Protein 3B7X (pdb70)

Sequence (117 aa):
QSLYERLSQRMLDISGDRGVLKDVIREGAGDLVAPDASVLVKYSGYLEHMDRPFDSNLMKLEDITLWGMELGLLSMRRGELARFLFKPNYAYGTLGCPPLIPPNTTVLFEIELLDFL

InterPro domains:
  IPR001179 FKBP-type peptidyl-prolyl cis-trans isomerase domain [PF00254] (52-140)
  IPR001179 FKBP-type peptidyl-prolyl cis-trans isomerase domain [PS50059] (54-143)
  IPR011990 Tetratricopeptide-like helical domain superfamily [G3DSA:1.25.40.10] (170-316)
  IPR011990 Tetratricopeptide-like helical domain superfamily [SSF48452] (168-317)
  IPR019734 Tetratricopeptide repeat [SM00028] (171-204)
  IPR019734 Tetratricopeptide repeat [SM00028] (219-252)
  IPR019734 Tetratricopeptide repeat [SM00028] (253-286)
  IPR042282 Inactive peptidyl-prolyl cis-trans isomerase FKBP6/shutdown [PTHR46674] (15-318)
  IPR046357 Peptidyl-prolyl cis-trans isomerase domain superfamily [G3DSA:3.10.50.40] (12-144)

CATH classification: 3.10.50.40

Radius of gyration: 13.64 Å; Cα contacts (8 Å, |Δi|>4): 265; chains: 1; bounding box: 38×24×40 Å

Organism: Homo sapiens (NCBI:txid9606)

B-factor: mean 47.92, std 10.88, range [29.88, 88.19]

Secondary structure (DSSP, 8-state):
--HHHHHTTT-EESSSSSSEEEEEEE--EEEEPPTT-EEEEEEEEE-TT-SS-SEE--EE------HHHHHHHHT-EET-EEEEEE-GGGTTTTT-BTTTB-TT--EEEEEEEEEE-

Solvent-accessible surface area: 6765 Å² total; per-residue (Å²): 174,39,99,19,93,112,72,17,103,242,24,105,42,54,35,68,85,116,4,0,1,10,61,48,82,110,125,21,74,52,104,81,6,49,101,118,15,29,0,74,14,116,50,25,0,71,1,74,130,61,127,169,46,36,58,72,101,141,29,20,8,171,65,119,33,31,136,0,13,44,51,0,0,52,27,0,94,91,28,3,28,0,88,0,0,0,58,29,125,20,20,62,20,108,147,8,51,105,140,81,2,54,83,93,23,32,0,23,6,57,0,33,0,76,49,24,151

Nearest PDB structures (foldseek):
  3b7x-assembly1_A  TM=1.009E+00  e=9.808E-25  Homo sapiens
  8ba6-assembly1_A  TM=8.964E-01  e=9.212E-12  Homo sapiens
  8pja-assembly1_A  TM=8.874E-01  e=9.779E-12  Homo sapiens
  9euc-assembly2_B  TM=8.831E-01  e=2.866E-11  Homo sapiens
  4qt2-assembly1_A  TM=9.170E-01  e=2.946E-10  Plasmodium falciparum 3D7

Foldseek 3Di:
DQVLVVVLPPFCDLPVPSQKTKDWPDAADDDADDLFWFFDKWKFKDFRVDPGTPDTDRGTLVDPDQQSVSSVSRGGDAQIKMKMKGWQVRGVAQPADPPSGHGGTIMMMIMTTHDID

GO terms:
  GO:0005634 nucleus (C, EXP)
  GO:0005737 cytoplasm (C, EXP)
  GO:0005528 FK506 binding (F, TAS)
  GO:0006457 protein folding (P, TAS)
  GO:0045070 positive regulation of viral genome replication (P, IMP)
  GO:0005515 protein binding (F, IPI)
  GO:0042802 identical protein binding (F, IPI)
  GO:0001650 fibrillar center (C, IDA)
  GO:0005829 cytosol (C, IDA)

Structure (mmCIF, N/CA/C/O backbone):
data_3B7X
#
_entry.id   3B7X
#
_cell.length_a   55.059
_cell.length_b   55.059
_cell.length_c   229.965
_cell.angle_alpha   90.00
_cell.angle_beta   90.00
_cell.angle_gamma   90.00
#
_symmetry.space_group_name_H-M   'I 41 2 2'
#
loop_
_entity.id
_entity.type
_entity.pdbx_description
1 polymer 'FK506-binding protein 6'
2 water water
#
loop_
_atom_site.group_PDB
_atom_site.id
_atom_site.type_symbol
_atom_site.label_atom_id
_atom_site.label_alt_id
_atom_site.label_comp_id
_atom_site.label_asym_id
_atom_site.label_entity_id
_atom_site.label_seq_id
_atom_site.pdbx_PDB_ins_code
_atom_site.Cartn_x
_atom_site.Cartn_y
_atom_site.Cartn_z
_atom_site.occupancy
_atom_site.B_iso_or_equiv
_atom_site.auth_seq_id
_atom_site.auth_comp_id
_atom_site.auth_asym_id
_atom_site.auth_atom_id
_atom_site.pdbx_PDB_model_num
ATOM 1 N N . GLN A 1 9 ? -36.890 -18.984 -20.050 1.00 50.64 19 GLN A N 1
ATOM 2 C CA . GLN A 1 9 ? -37.008 -20.451 -19.817 1.00 49.96 19 GLN A CA 1
ATOM 3 C C . GLN A 1 9 ? -36.029 -21.325 -20.624 1.00 48.48 19 GLN A C 1
ATOM 4 O O . GLN A 1 9 ? -36.232 -22.534 -20.740 1.00 48.10 19 GLN A O 1
ATOM 10 N N . SER A 1 10 ? -34.937 -20.737 -21.126 1.00 46.52 20 SER A N 1
ATOM 11 C CA . SER A 1 10 ? -33.783 -21.548 -21.510 1.00 44.68 20 SER A CA 1
ATOM 12 C C . SER A 1 10 ? -33.326 -22.311 -20.260 1.00 43.76 20 SER A C 1
ATOM 13 O O . SER A 1 10 ? -33.696 -21.940 -19.141 1.00 43.41 20 SER A O 1
ATOM 16 N N . LEU A 1 11 ? -32.557 -23.384 -20.437 1.00 43.20 21 LEU A N 1
ATOM 17 C CA . LEU A 1 11 ? -32.048 -24.153 -19.290 1.00 42.05 21 LEU A CA 1
ATOM 18 C C . LEU A 1 11 ? -31.103 -23.300 -18.447 1.00 41.14 21 LEU A C 1
ATOM 19 O O . LEU A 1 11 ? -31.156 -23.332 -17.219 1.00 40.56 21 LEU A O 1
ATOM 24 N N . TYR A 1 12 ? -30.233 -22.543 -19.110 1.00 39.57 22 TYR A N 1
ATOM 25 C CA . TYR A 1 12 ? -29.334 -21.645 -18.389 1.00 39.21 22 TYR A CA 1
ATOM 26 C C . TYR A 1 12 ? -30.108 -20.661 -17.523 1.00 38.48 22 TYR A C 1
ATOM 27 O O . TYR A 1 12 ? -29.777 -20.473 -16.380 1.00 38.68 22 TYR A O 1
ATOM 36 N N . GLU A 1 13 ? -31.181 -20.086 -18.054 1.00 39.26 23 GLU A N 1
ATOM 37 C CA . GLU A 1 13 ? -32.099 -19.292 -17.227 1.00 39.53 23 GLU A CA 1
ATOM 38 C C . GLU A 1 13 ? -32.654 -20.059 -16.035 1.00 38.80 23 GLU A C 1
ATOM 39 O O . GLU A 1 13 ? -32.682 -19.527 -14.939 1.00 38.00 23 GLU A O 1
ATOM 45 N N . ARG A 1 14 ? -33.073 -21.313 -16.235 1.00 39.87 24 ARG A N 1
ATOM 46 C CA . ARG A 1 14 ? -33.525 -22.159 -15.106 1.00 40.57 24 ARG A CA 1
ATOM 47 C C . ARG A 1 14 ? -32.424 -22.417 -14.082 1.00 40.91 24 ARG A C 1
ATOM 48 O O . ARG A 1 14 ? -32.638 -22.282 -12.881 1.00 41.61 24 ARG A O 1
ATOM 56 N N . LEU A 1 15 ? -31.255 -22.821 -14.558 1.00 41.33 25 LEU A N 1
ATOM 57 C CA . LEU A 1 15 ? -30.125 -23.107 -13.677 1.00 42.18 25 LEU A CA 1
ATOM 58 C C . LEU A 1 15 ? -29.758 -21.915 -12.817 1.00 42.91 25 LEU A C 1
ATOM 59 O O . LEU A 1 15 ? -29.308 -22.082 -11.688 1.00 43.68 25 LEU A O 1
ATOM 64 N N . SER A 1 16 ? -29.945 -20.713 -13.357 1.00 44.31 26 SER A N 1
ATOM 65 C CA . SER A 1 16 ? -29.560 -19.476 -12.669 1.00 45.85 26 SER A CA 1
ATOM 66 C C . SER A 1 16 ? -30.400 -19.211 -11.406 1.00 47.19 26 SER A C 1
ATOM 67 O O . SER A 1 16 ? -30.034 -18.370 -10.575 1.00 47.04 26 SER A O 1
ATOM 70 N N . GLN A 1 17 ? -31.508 -19.954 -11.284 1.00 48.20 27 GLN A N 1
ATOM 71 C CA . GLN A 1 17 ? -32.377 -20.012 -10.104 1.00 49.23 27 GLN A CA 1
ATOM 72 C C . GLN A 1 17 ? -31.626 -20.371 -8.832 1.00 48.27 27 GLN A C 1
ATOM 73 O O . GLN A 1 17 ? -31.127 -21.502 -8.694 1.00 49.29 27 GLN A O 1
ATOM 79 N N . ARG A 1 18 ? -31.587 -19.445 -7.884 1.00 47.18 28 ARG A N 1
ATOM 80 C CA . ARG A 1 18 ? -31.046 -19.716 -6.547 1.00 46.28 28 ARG A CA 1
ATOM 81 C C . ARG A 1 18 ? -29.522 -19.829 -6.531 1.00 44.56 28 ARG A C 1
ATOM 82 O O . ARG A 1 18 ? -28.952 -20.198 -5.503 1.00 45.04 28 ARG A O 1
ATOM 90 N N . MET A 1 19 ? -28.863 -19.516 -7.650 1.00 42.27 29 MET A N 1
ATOM 91 C CA . MET A 1 19 ? -27.391 -19.431 -7.677 1.00 40.53 29 MET A CA 1
ATOM 92 C C . MET A 1 19 ? -26.923 -18.167 -6.945 1.00 40.46 29 MET A C 1
ATOM 93 O O . MET A 1 19 ? -27.659 -17.189 -6.856 1.00 39.52 29 MET A O 1
ATOM 98 N N . LEU A 1 20 ? -25.703 -18.204 -6.419 1.00 39.35 30 LEU A N 1
ATOM 99 C CA . LEU A 1 20 ? -25.160 -17.105 -5.658 1.00 39.00 30 LEU A CA 1
ATOM 100 C C . LEU A 1 20 ? -24.652 -16.032 -6.602 1.00 38.96 30 LEU A C 1
ATOM 101 O O . LEU A 1 20 ? -23.909 -16.317 -7.536 1.00 38.11 30 LEU A O 1
ATOM 106 N N . ASP A 1 21 ? -25.053 -14.793 -6.344 1.00 39.58 31 ASP A N 1
ATOM 107 C CA . ASP A 1 21 ? -24.635 -13.654 -7.155 1.00 39.96 31 ASP A CA 1
ATOM 108 C C . ASP A 1 21 ? -23.390 -13.025 -6.534 1.00 40.50 31 ASP A C 1
ATOM 109 O O . ASP A 1 21 ? -23.474 -12.291 -5.560 1.00 39.81 31 ASP A O 1
ATOM 114 N N . ILE A 1 22 ? -22.216 -13.328 -7.079 1.00 41.73 32 ILE A N 1
ATOM 115 C CA . ILE A 1 22 ? -21.001 -12.755 -6.510 1.00 42.37 32 ILE A CA 1
ATOM 116 C C . ILE A 1 22 ? -20.669 -11.368 -7.056 1.00 43.62 32 ILE A C 1
ATOM 117 O O . ILE A 1 22 ? -19.845 -10.666 -6.463 1.00 44.35 32 ILE A O 1
ATOM 122 N N . SER A 1 23 ? -21.300 -10.968 -8.163 1.00 43.96 33 SER A N 1
ATOM 123 C CA . SER A 1 23 ? -20.940 -9.707 -8.814 1.00 44.97 33 SER A CA 1
ATOM 124 C C . SER A 1 23 ? -21.854 -8.534 -8.448 1.00 45.93 33 SER A C 1
ATOM 125 O O . SER A 1 23 ? -21.465 -7.380 -8.588 1.00 46.40 33 SER A O 1
ATOM 128 N N . GLY A 1 24 ? -23.065 -8.836 -7.999 1.00 46.61 34 GLY A N 1
ATOM 129 C CA . GLY A 1 24 ? -23.988 -7.812 -7.552 1.00 47.63 34 GLY A CA 1
ATOM 130 C C . GLY A 1 24 ? -25.027 -7.506 -8.599 1.00 47.93 34 GLY A C 1
ATOM 131 O O . GLY A 1 24 ? -26.114 -7.049 -8.273 1.00 48.56 34 GLY A O 1
ATOM 132 N N . ASP A 1 25 ? -24.699 -7.787 -9.856 1.00 47.79 35 ASP A N 1
ATOM 133 C CA . ASP A 1 25 ? -25.604 -7.514 -10.969 1.00 47.84 35 ASP A CA 1
ATOM 134 C C . ASP A 1 25 ? -26.128 -8.780 -11.647 1.00 47.39 35 ASP A C 1
ATOM 135 O O . ASP A 1 25 ? -26.660 -8.710 -12.749 1.00 47.30 35 ASP A O 1
ATOM 140 N N . ARG A 1 26 ? -25.972 -9.930 -10.986 1.00 46.81 36 ARG A N 1
ATOM 141 C CA . ARG A 1 26 ? -26.366 -11.237 -11.548 1.00 46.15 36 ARG A CA 1
ATOM 142 C C . ARG A 1 26 ? -25.500 -11.686 -12.748 1.00 44.94 36 ARG A C 1
ATOM 143 O O . ARG A 1 26 ? -25.771 -12.719 -13.355 1.00 44.66 36 ARG A O 1
ATOM 151 N N . GLY A 1 27 ? -24.479 -10.908 -13.089 1.00 44.27 37 GLY A N 1
ATOM 152 C CA . GLY A 1 27 ? -23.578 -11.222 -14.210 1.00 43.13 37 GLY A CA 1
ATOM 153 C C . GLY A 1 27 ? -22.697 -12.443 -13.977 1.00 42.39 37 GLY A C 1
ATOM 154 O O . GLY A 1 27 ? -22.309 -13.143 -14.919 1.00 42.27 37 GLY A O 1
ATOM 155 N N . VAL A 1 28 ? -22.376 -12.692 -12.715 1.00 41.29 38 VAL A N 1
ATOM 156 C CA . VAL A 1 28 ? -21.552 -13.823 -12.330 1.00 40.22 38 VAL A CA 1
ATOM 157 C C . VAL A 1 28 ? -22.253 -14.559 -11.201 1.00 39.23 38 VAL A C 1
ATOM 158 O O . VAL A 1 28 ? -22.347 -14.061 -10.082 1.00 40.02 38 VAL A O 1
ATOM 162 N N . LEU A 1 29 ? -22.729 -15.754 -11.521 1.00 38.12 39 LEU A N 1
ATOM 163 C CA . LEU A 1 29 ? -23.557 -16.553 -10.632 1.00 37.19 39 LEU A CA 1
ATOM 164 C C . LEU A 1 29 ? -22.831 -17.837 -10.312 1.00 36.40 39 LEU A C 1
ATOM 165 O O . LEU A 1 29 ? -22.169 -18.416 -11.171 1.00 35.69 39 LEU A O 1
ATOM 170 N N . LYS A 1 30 ? -22.970 -18.296 -9.077 1.00 35.55 40 LYS A N 1
ATOM 171 C CA . LYS A 1 30 ? -22.164 -19.390 -8.607 1.00 34.87 40 LYS A CA 1
ATOM 172 C C . LYS A 1 30 ? -22.978 -20.464 -7.857 1.00 34.58 40 LYS A C 1
ATOM 173 O O . LYS A 1 30 ? -23.895 -20.172 -7.072 1.00 33.52 40 LYS A O 1
ATOM 179 N N . ASP A 1 31 ? -22.608 -21.708 -8.104 1.00 34.07 41 ASP A N 1
ATOM 180 C CA . ASP A 1 31 ? -23.097 -22.836 -7.322 1.00 34.58 41 ASP A CA 1
ATOM 181 C C . ASP A 1 31 ? -21.872 -23.660 -6.886 1.00 34.96 41 ASP A C 1
ATOM 182 O O . ASP A 1 31 ? -21.086 -24.113 -7.725 1.00 35.58 41 ASP A O 1
ATOM 187 N N . VAL A 1 32 ? -21.668 -23.784 -5.580 1.00 35.26 42 VAL A N 1
ATOM 188 C CA . VAL A 1 32 ? -20.558 -24.579 -5.054 1.00 35.99 42 VAL A CA 1
ATOM 189 C C . VAL A 1 32 ? -21.053 -26.023 -5.085 1.00 37.05 42 VAL A C 1
ATOM 190 O O . VAL A 1 32 ? -22.121 -26.327 -4.538 1.00 37.12 42 VAL A O 1
ATOM 194 N N . ILE A 1 33 ? -20.325 -26.905 -5.748 1.00 37.57 43 ILE A N 1
ATOM 195 C CA . ILE A 1 33 ? -20.715 -28.296 -5.685 1.00 38.88 43 ILE A CA 1
ATOM 196 C C . ILE A 1 33 ? -19.877 -29.126 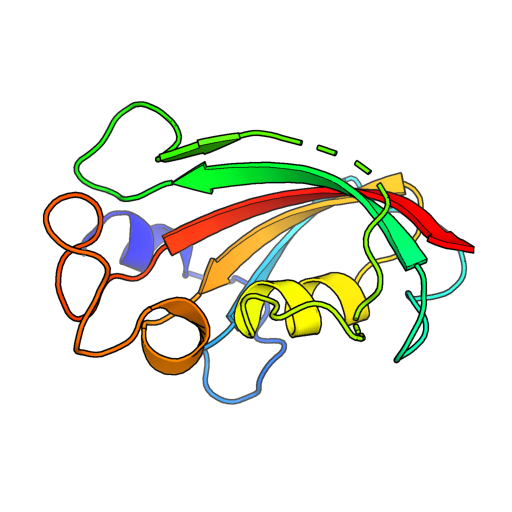-4.689 1.00 39.35 43 ILE A C 1
ATOM 197 O O . ILE A 1 33 ? -20.383 -30.097 -4.115 1.00 39.89 43 ILE A O 1
ATOM 202 N N . ARG A 1 34 ? -18.626 -28.719 -4.455 1.00 38.75 44 ARG A N 1
ATOM 203 C CA . ARG A 1 34 ? -17.841 -29.257 -3.352 1.00 39.00 44 ARG A CA 1
ATOM 204 C C . ARG A 1 34 ? -17.052 -28.125 -2.725 1.00 38.16 44 ARG A C 1
ATOM 205 O O . ARG A 1 34 ? -16.368 -27.395 -3.419 1.00 37.77 44 ARG A O 1
ATOM 213 N N . GLU A 1 35 ? -17.154 -27.973 -1.412 1.00 38.14 45 GLU A N 1
ATOM 214 C CA . GLU A 1 35 ? -16.451 -26.906 -0.722 1.00 38.78 45 GLU A CA 1
ATOM 215 C C . GLU A 1 35 ? -14.946 -27.191 -0.659 1.00 39.68 45 GLU A C 1
ATOM 216 O O . GLU A 1 35 ? -14.522 -28.345 -0.574 1.00 38.97 45 GLU A O 1
ATOM 222 N N . GLY A 1 36 ? -14.152 -26.128 -0.676 1.00 40.42 46 GLY A N 1
ATOM 223 C CA . GLY A 1 36 ? -12.746 -26.228 -0.310 1.00 41.43 46 GLY A CA 1
ATOM 224 C C . GLY A 1 36 ? -12.572 -26.017 1.187 1.00 42.90 46 GLY A C 1
ATOM 225 O O . GLY A 1 36 ? -13.460 -26.356 1.991 1.00 43.01 46 GLY A O 1
ATOM 226 N N . ALA A 1 37 ? -11.422 -25.462 1.557 1.00 43.45 47 ALA A N 1
ATOM 227 C CA . ALA A 1 37 ? -11.076 -25.203 2.956 1.00 44.18 47 ALA A CA 1
ATOM 228 C C . ALA A 1 37 ? -10.020 -24.101 2.999 1.00 44.75 47 ALA A C 1
ATOM 229 O O . ALA A 1 37 ? -9.279 -23.914 2.041 1.00 44.27 47 ALA A O 1
ATOM 231 N N . GLY A 1 38 ? -9.959 -23.371 4.104 1.00 45.40 48 GLY A N 1
ATOM 232 C CA . GLY A 1 38 ? -8.978 -22.308 4.245 1.00 46.49 48 GLY A CA 1
ATOM 233 C C . GLY A 1 38 ? -9.278 -21.0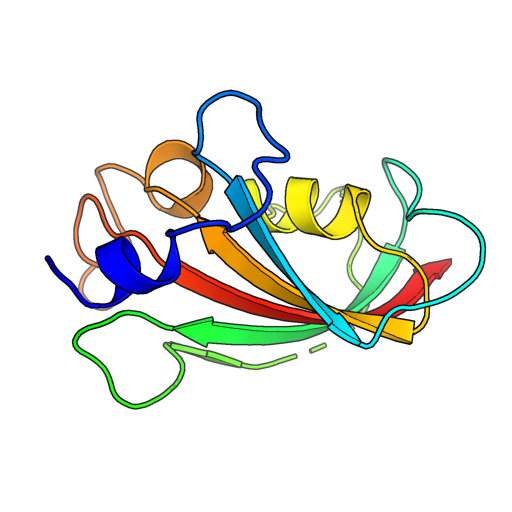52 3.460 1.00 47.15 48 GLY A C 1
ATOM 234 O O . GLY A 1 38 ? -10.423 -20.796 3.069 1.00 46.77 48 GLY A O 1
ATOM 235 N N . ASP A 1 39 ? -8.215 -20.289 3.216 1.00 48.08 49 ASP A N 1
ATOM 236 C CA . ASP A 1 39 ? -8.257 -18.962 2.615 1.00 49.08 49 ASP A CA 1
ATOM 237 C C . ASP A 1 39 ? -8.805 -18.918 1.199 1.00 48.89 49 ASP A C 1
ATOM 238 O O . ASP A 1 39 ? -8.654 -19.863 0.438 1.00 48.05 49 ASP A O 1
ATOM 243 N N . LEU A 1 40 ? -9.405 -17.782 0.862 1.00 49.11 50 LEU A N 1
ATOM 244 C CA . LEU A 1 40 ? -9.826 -17.467 -0.498 1.00 50.50 50 LEU A CA 1
ATOM 245 C C . LEU A 1 40 ? -8.637 -17.084 -1.366 1.00 51.57 50 LEU A C 1
ATOM 246 O O . LEU A 1 40 ? -7.692 -16.468 -0.883 1.00 51.55 50 LEU A O 1
ATOM 251 N N . VAL A 1 41 ? -8.707 -17.432 -2.650 1.00 52.76 51 VAL A N 1
ATOM 252 C CA . VAL A 1 41 ? -7.685 -17.030 -3.617 1.00 54.31 51 VAL A CA 1
ATOM 253 C C . VAL A 1 41 ? -7.411 -15.531 -3.517 1.00 55.34 51 VAL A C 1
ATOM 254 O O . VAL A 1 41 ? -8.338 -14.711 -3.551 1.00 55.41 51 VAL A O 1
ATOM 258 N N . ALA A 1 42 ? -6.128 -15.203 -3.397 1.00 56.96 52 ALA A N 1
ATOM 259 C CA . ALA A 1 42 ? -5.644 -13.827 -3.327 1.00 58.32 52 ALA A CA 1
ATOM 260 C C . ALA A 1 42 ? -5.715 -13.130 -4.692 1.00 59.12 52 ALA A C 1
ATOM 261 O O . ALA A 1 42 ? -5.488 -13.768 -5.715 1.00 59.56 52 ALA A O 1
ATOM 263 N N . PRO A 1 43 ? -6.039 -11.822 -4.702 1.00 60.04 53 PRO A N 1
ATOM 264 C CA . PRO A 1 43 ? -6.249 -10.935 -5.861 1.00 60.83 53 PRO A CA 1
ATOM 265 C C . PRO A 1 43 ? -5.277 -10.995 -7.051 1.00 61.77 53 PRO A C 1
ATOM 266 O O . PRO A 1 43 ? -5.633 -10.538 -8.144 1.00 61.91 53 PRO A O 1
ATOM 270 N N . ASP A 1 44 ? -4.077 -11.538 -6.877 1.00 62.52 54 ASP A N 1
ATOM 271 C CA . ASP A 1 44 ? -3.162 -11.637 -8.016 1.00 63.15 54 ASP A CA 1
ATOM 272 C C . ASP A 1 44 ? -2.420 -12.951 -8.042 1.00 63.05 54 ASP A C 1
ATOM 273 O O . ASP A 1 44 ? -1.365 -13.057 -8.671 1.00 63.30 54 ASP A O 1
ATOM 278 N N . ALA A 1 45 ? -2.988 -13.950 -7.371 1.00 62.47 55 ALA A N 1
ATOM 279 C CA . ALA A 1 45 ? -2.342 -15.243 -7.180 1.00 61.76 55 ALA A CA 1
ATOM 280 C C . ALA A 1 45 ? -2.203 -16.037 -8.463 1.00 61.30 55 ALA A C 1
ATOM 281 O O . ALA A 1 45 ? -2.804 -15.708 -9.485 1.00 61.78 55 ALA A O 1
ATOM 283 N N . SER A 1 46 ? -1.398 -17.090 -8.398 1.00 60.58 56 SER A N 1
ATOM 284 C CA . SER A 1 46 ? -1.262 -18.018 -9.500 1.00 59.94 56 SER A CA 1
ATOM 285 C C . SER A 1 46 ? -1.968 -19.296 -9.103 1.00 59.04 56 SER A C 1
ATOM 286 O O . SER A 1 46 ? -1.508 -20.021 -8.216 1.00 58.98 56 SER A O 1
ATOM 289 N N . VAL A 1 47 ? -3.107 -19.550 -9.745 1.00 57.64 57 VAL A N 1
ATOM 290 C CA . VAL A 1 47 ? -3.947 -20.686 -9.392 1.00 56.24 57 VAL A CA 1
ATOM 291 C C . VAL A 1 47 ? -3.696 -21.875 -10.284 1.00 55.52 57 VAL A C 1
ATOM 292 O O . VAL A 1 47 ? -3.374 -21.720 -11.460 1.00 55.65 57 VAL A O 1
ATOM 296 N N . LEU A 1 48 ? -3.865 -23.061 -9.710 1.00 54.42 58 LEU A N 1
ATOM 297 C CA . LEU A 1 48 ? -3.831 -24.313 -10.433 1.00 53.20 58 LEU A CA 1
ATOM 298 C C . LEU A 1 48 ? -5.262 -24.856 -10.517 1.00 52.48 58 LEU A C 1
ATOM 299 O O . LEU A 1 48 ? -5.838 -25.200 -9.495 1.00 52.10 58 LEU A O 1
ATOM 304 N N . VAL A 1 49 ? -5.819 -24.931 -11.726 1.00 51.68 59 VAL A N 1
ATOM 305 C CA . VAL A 1 49 ? -7.235 -25.278 -11.918 1.00 51.18 59 VAL A CA 1
ATOM 306 C C . VAL A 1 49 ? -7.511 -26.338 -12.998 1.00 50.68 59 VAL A C 1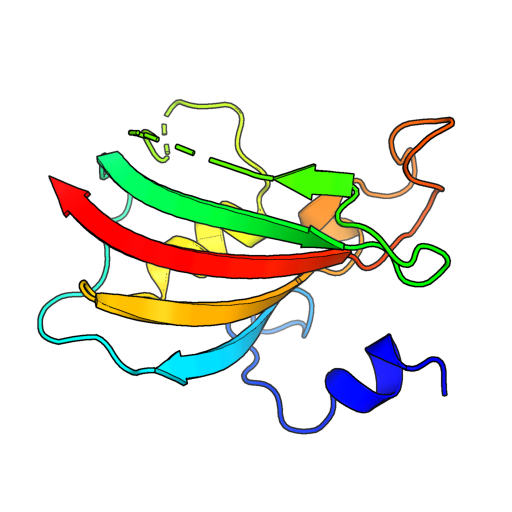
ATOM 307 O O . VAL A 1 49 ? -6.711 -26.540 -13.921 1.00 50.48 59 VAL A O 1
ATOM 311 N N . LYS A 1 50 ? -8.644 -27.022 -12.856 1.00 49.51 60 LYS A N 1
ATOM 312 C CA . LYS A 1 50 ? -9.262 -27.741 -13.959 1.00 48.51 60 LYS A CA 1
ATOM 313 C C . LYS A 1 50 ? -10.592 -27.050 -14.244 1.00 47.80 60 LYS A C 1
ATOM 314 O O . LYS A 1 50 ? -11.351 -26.778 -13.317 1.00 46.97 60 LYS A O 1
ATOM 320 N N . TYR A 1 51 ? -10.861 -26.753 -15.516 1.00 46.46 61 TYR A N 1
ATOM 321 C CA . TYR A 1 51 ? -12.060 -26.039 -15.908 1.00 45.72 61 TYR A CA 1
ATOM 322 C C . TYR A 1 51 ? -12.637 -26.633 -17.178 1.00 45.36 61 TYR A C 1
ATOM 323 O O . TYR A 1 51 ? -11.906 -27.198 -17.998 1.00 45.03 61 TYR A O 1
ATOM 332 N N . SER A 1 52 ? -13.955 -26.512 -17.316 1.00 44.43 62 SER A N 1
ATOM 333 C CA . SER A 1 52 ? -14.675 -26.810 -18.545 1.00 43.67 62 SER A CA 1
ATOM 334 C C . SER A 1 52 ? -15.635 -25.668 -18.788 1.00 43.53 62 SER A C 1
ATOM 335 O O . SER A 1 52 ? -16.248 -25.173 -17.843 1.00 43.53 62 SER A O 1
ATOM 338 N N . GLY A 1 53 ? -15.783 -25.263 -20.046 1.00 42.92 63 GLY A N 1
ATOM 339 C CA . GLY A 1 53 ? -16.752 -24.256 -20.423 1.00 42.12 63 GLY A CA 1
ATOM 340 C C . GLY A 1 53 ? -17.802 -24.798 -21.370 1.00 42.35 63 GLY A C 1
ATOM 341 O O . GLY A 1 53 ? -17.478 -25.568 -22.256 1.00 42.07 63 GLY A O 1
ATOM 342 N N . TYR A 1 54 ? -19.052 -24.357 -21.203 1.00 42.29 64 TYR A N 1
ATOM 343 C CA . TYR A 1 54 ? -20.203 -24.872 -21.974 1.00 42.61 64 TYR A CA 1
ATOM 344 C C . TYR A 1 54 ? -21.067 -23.760 -22.530 1.00 43.52 64 TYR A C 1
ATOM 345 O O . TYR A 1 54 ? -21.224 -22.716 -21.895 1.00 42.96 64 TYR A O 1
ATOM 354 N N . LEU A 1 55 ? -21.612 -24.008 -23.722 1.00 44.98 65 LEU A N 1
ATOM 355 C CA . LEU A 1 55 ? -22.635 -23.196 -24.378 1.00 46.49 65 LEU A CA 1
ATOM 356 C C . LEU A 1 55 ? -23.882 -24.067 -24.467 1.00 47.79 65 LEU A C 1
ATOM 357 O O . LEU A 1 55 ? -23.755 -25.285 -24.612 1.00 47.59 65 LEU A O 1
ATOM 362 N N . GLU A 1 56 ? -25.075 -23.470 -24.419 1.00 49.65 66 GLU A N 1
ATOM 363 C CA . GLU A 1 56 ? -26.310 -24.270 -24.303 1.00 52.12 66 GLU A CA 1
ATOM 364 C C . GLU A 1 56 ? -26.692 -25.114 -25.534 1.00 52.98 66 GLU A C 1
ATOM 365 O O . GLU A 1 56 ? -27.150 -26.233 -25.378 1.00 53.75 66 GLU A O 1
ATOM 371 N N . HIS A 1 57 ? -26.494 -24.607 -26.744 1.00 54.23 67 HIS A N 1
ATOM 372 C CA . HIS A 1 57 ? -26.821 -25.390 -27.941 1.00 55.37 67 HIS A CA 1
ATOM 373 C C . HIS A 1 57 ? -25.875 -26.587 -28.186 1.00 55.58 67 HIS A C 1
ATOM 374 O O . HIS A 1 57 ? -26.057 -27.337 -29.146 1.00 56.00 67 HIS A O 1
ATOM 381 N N . MET A 1 58 ? -24.869 -26.756 -27.329 1.00 55.57 68 MET A N 1
ATOM 382 C CA . MET A 1 58 ? -23.829 -27.767 -27.533 1.00 55.38 68 MET A CA 1
ATOM 383 C C . MET A 1 58 ? -23.905 -28.820 -26.452 1.00 54.92 68 MET A C 1
ATOM 384 O O . MET A 1 58 ? -24.253 -28.501 -25.317 1.00 55.58 68 MET A O 1
ATOM 389 N N . ASP A 1 59 ? -23.551 -30.062 -26.787 1.00 54.44 69 ASP A N 1
ATOM 390 C CA . ASP A 1 59 ? -23.491 -31.136 -25.784 1.00 53.83 69 ASP A CA 1
ATOM 391 C C . ASP A 1 59 ? -22.067 -31.558 -25.415 1.00 52.97 69 ASP A C 1
ATOM 392 O O . ASP A 1 59 ? -21.862 -32.602 -24.783 1.00 53.47 69 ASP A O 1
ATOM 397 N N . ARG A 1 60 ? -21.093 -30.749 -25.821 1.00 50.92 70 ARG A N 1
ATOM 398 C CA . ARG A 1 60 ? -19.700 -30.911 -25.408 1.00 49.51 70 ARG A CA 1
ATOM 399 C C . ARG A 1 60 ? -19.186 -29.570 -24.930 1.00 47.59 70 ARG A C 1
ATOM 400 O O . ARG A 1 60 ? -19.651 -28.533 -25.409 1.00 46.88 70 ARG A O 1
ATOM 408 N N . PRO A 1 61 ? -18.220 -29.579 -23.998 1.00 46.12 71 PRO A N 1
ATOM 409 C CA . PRO A 1 61 ? -17.585 -28.322 -23.597 1.00 45.38 71 PRO A CA 1
ATOM 410 C C . PRO A 1 61 ? -17.030 -27.607 -24.824 1.00 45.14 71 PRO A C 1
ATOM 411 O O . PRO A 1 61 ? -16.530 -28.261 -25.743 1.00 45.10 71 PRO A O 1
ATOM 415 N N . PHE A 1 62 ? -17.135 -26.288 -24.865 1.00 44.27 72 PHE A N 1
ATOM 416 C CA . PHE A 1 62 ? -16.450 -25.564 -25.923 1.00 44.28 72 PHE A CA 1
ATOM 417 C C . PHE A 1 62 ? -14.977 -25.445 -25.588 1.00 44.68 72 PHE A C 1
ATOM 418 O O . PHE A 1 62 ? -14.152 -25.325 -26.475 1.00 45.45 72 PHE A O 1
ATOM 426 N N . ASP A 1 63 ? -14.651 -25.493 -24.305 1.00 45.86 73 ASP A N 1
ATOM 427 C CA . ASP A 1 63 ? -13.259 -25.460 -23.887 1.00 47.67 73 ASP A CA 1
ATOM 428 C C . ASP A 1 63 ? -13.057 -26.271 -22.622 1.00 49.10 73 ASP A C 1
ATOM 429 O O . ASP A 1 63 ? -13.844 -26.175 -21.679 1.00 48.49 73 ASP A O 1
ATOM 434 N N . SER A 1 64 ? -11.967 -27.036 -22.610 1.00 51.21 74 SER A N 1
ATOM 435 C CA . SER A 1 64 ? -11.620 -27.918 -21.503 1.00 53.30 74 SER A CA 1
ATOM 436 C C . SER A 1 64 ? -10.134 -27.883 -21.180 1.00 54.16 74 SER A C 1
ATOM 437 O O . SER A 1 64 ? -9.274 -27.969 -22.074 1.00 54.54 74 SER A O 1
ATOM 440 N N . ASN A 1 65 ? -9.860 -27.785 -19.886 1.00 54.80 75 ASN A N 1
ATOM 441 C CA . ASN A 1 65 ? -8.518 -27.778 -19.321 1.00 55.66 75 ASN A CA 1
ATOM 442 C C . ASN A 1 65 ? -7.681 -28.993 -19.718 1.00 55.96 75 ASN A C 1
ATOM 443 O O . ASN A 1 65 ? -7.821 -30.083 -19.143 1.00 56.45 75 ASN A O 1
ATOM 448 N N . LEU A 1 73 ? -1.495 -24.080 -14.311 1.00 86.98 83 LEU A N 1
ATOM 449 C CA . LEU A 1 73 ? -1.100 -22.841 -13.652 1.00 87.04 83 LEU A CA 1
ATOM 450 C C . LEU A 1 73 ? -1.660 -21.624 -14.392 1.00 86.84 83 LEU A C 1
ATOM 451 O O . LEU A 1 73 ? -1.805 -21.651 -15.615 1.00 86.94 83 LEU A O 1
ATOM 456 N N . MET A 1 74 ? -1.980 -20.566 -13.646 1.00 86.60 84 MET A N 1
ATOM 457 C CA . MET A 1 74 ? -2.670 -19.399 -14.204 1.00 8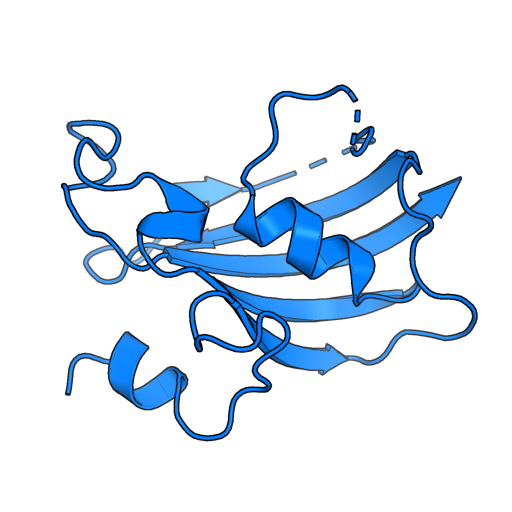6.46 84 MET A CA 1
ATOM 458 C C . MET A 1 74 ? -2.573 -18.164 -13.299 1.00 86.09 84 MET A C 1
ATOM 459 O O . MET A 1 74 ? -3.126 -18.145 -12.197 1.00 86.12 84 MET A O 1
ATOM 464 N N . LYS A 1 75 ? -1.883 -17.133 -13.779 1.00 85.57 85 LYS A N 1
ATOM 465 C CA . LYS A 1 75 ? -1.756 -15.879 -13.043 1.00 85.29 85 LYS A CA 1
ATOM 466 C C . LYS A 1 75 ? -2.945 -14.964 -13.331 1.00 85.01 85 LYS A C 1
ATOM 467 O O . LYS A 1 75 ? -3.231 -14.652 -14.485 1.00 85.08 85 LYS A O 1
ATOM 469 N N . LEU A 1 76 ? -3.631 -14.539 -12.276 1.00 84.64 86 LEU A N 1
ATOM 470 C CA . LEU A 1 76 ? -4.830 -13.715 -12.417 1.00 84.55 86 LEU A CA 1
ATOM 471 C C . LEU A 1 76 ? -4.522 -12.262 -12.781 1.00 84.58 86 LEU A C 1
ATOM 472 O O . LEU A 1 76 ? -3.592 -11.658 -12.246 1.00 84.53 86 LEU A O 1
ATOM 477 N N . GLU A 1 78 ? -1.883 -11.625 -14.406 1.00 73.97 88 GLU A N 1
ATOM 478 C CA . GLU A 1 78 ? -1.485 -10.821 -15.558 1.00 73.70 88 GLU A CA 1
ATOM 479 C C . GLU A 1 78 ? -2.132 -11.304 -16.860 1.00 73.34 88 GLU A C 1
ATOM 480 O O . GLU A 1 78 ? -2.296 -10.519 -17.803 1.00 73.55 88 GLU A O 1
ATOM 486 N N . ASP A 1 79 ? -2.497 -12.588 -16.904 1.00 72.47 89 ASP A N 1
ATOM 487 C CA . ASP A 1 79 ? -3.075 -13.205 -18.103 1.00 71.54 89 ASP A CA 1
ATOM 488 C C . ASP A 1 79 ? -4.323 -12.465 -18.588 1.00 70.69 89 ASP A C 1
ATOM 489 O O . ASP A 1 79 ? -5.133 -12.004 -17.775 1.00 70.78 89 ASP A O 1
ATOM 494 N N . ILE A 1 80 ? -4.473 -12.348 -19.908 1.00 69.32 90 ILE A N 1
ATOM 495 C CA . ILE A 1 80 ? -5.722 -11.858 -20.489 1.00 67.76 90 ILE A CA 1
ATOM 496 C C . ILE A 1 80 ? -6.780 -12.898 -20.139 1.00 66.43 90 ILE A C 1
ATOM 497 O O . ILE A 1 80 ? -6.860 -13.967 -20.754 1.00 66.69 90 ILE A O 1
ATOM 499 N N . THR A 1 81 ? -7.557 -12.594 -19.110 1.00 64.07 91 THR A N 1
ATOM 500 C CA . THR A 1 81 ? -8.380 -13.593 -18.460 1.00 61.72 91 THR A CA 1
ATOM 501 C C . THR A 1 81 ? -9.854 -13.285 -18.719 1.00 59.54 91 THR A C 1
ATOM 502 O O . THR A 1 81 ? -10.227 -12.129 -18.918 1.00 59.31 91 THR A O 1
ATOM 506 N N . LEU A 1 82 ? -10.677 -14.327 -18.762 1.00 56.88 92 LEU A N 1
ATOM 507 C CA . LEU A 1 82 ? -12.112 -14.140 -18.826 1.00 53.97 92 LEU A CA 1
ATOM 508 C C . LEU A 1 82 ? -12.540 -13.506 -17.502 1.00 52.62 92 LEU A C 1
ATOM 509 O O . LEU A 1 82 ? -12.227 -14.016 -16.428 1.00 51.38 92 LEU A O 1
ATOM 514 N N . TRP A 1 83 ? -13.234 -12.378 -17.597 1.00 51.30 93 TRP A N 1
ATOM 515 C CA . TRP A 1 83 ? -13.581 -11.579 -16.428 1.00 50.65 93 TRP A CA 1
ATOM 516 C C . TRP A 1 83 ? -14.422 -12.389 -15.434 1.00 49.56 93 TRP A C 1
ATOM 517 O O . TRP A 1 83 ? -14.101 -12.446 -14.248 1.00 49.42 93 TRP A O 1
ATOM 528 N N . GLY A 1 84 ? -15.446 -13.074 -15.930 1.00 48.26 94 GLY A N 1
ATOM 529 C CA . GLY A 1 84 ? -16.236 -13.961 -15.084 1.00 47.22 94 GLY A CA 1
ATOM 530 C C . GLY A 1 84 ? -15.367 -14.978 -14.367 1.00 46.57 94 GLY A C 1
ATOM 531 O O . GLY A 1 84 ? -15.564 -15.257 -13.186 1.00 45.59 94 GLY A O 1
ATOM 532 N N . MET A 1 85 ? -14.395 -15.531 -15.089 1.00 46.35 95 MET A N 1
ATOM 533 C CA . MET A 1 85 ? -13.515 -16.552 -14.534 1.00 47.17 95 MET A CA 1
ATOM 534 C C . MET A 1 85 ? -12.642 -15.973 -13.439 1.00 46.43 95 MET A C 1
ATOM 535 O O . MET A 1 85 ? -12.465 -16.600 -12.397 1.00 46.28 95 MET A O 1
ATOM 540 N N . GLU A 1 86 ? -12.119 -14.768 -13.659 1.00 46.09 96 GLU A N 1
ATOM 541 C CA . GLU A 1 86 ? -11.337 -14.098 -12.624 1.00 46.18 96 GLU A CA 1
ATOM 542 C C . GLU A 1 86 ? -12.135 -13.837 -11.345 1.00 45.51 96 GLU A C 1
ATOM 543 O O . GLU A 1 86 ? -11.684 -14.179 -10.252 1.00 45.60 96 GLU A O 1
ATOM 549 N N . LEU A 1 87 ? -13.301 -13.218 -11.478 1.00 44.83 97 LEU A N 1
ATOM 550 C CA . LEU A 1 87 ? -14.148 -12.965 -10.311 1.00 44.84 97 LEU A CA 1
ATOM 551 C C . LEU A 1 87 ? -14.561 -14.270 -9.640 1.00 43.65 97 LEU A C 1
ATOM 552 O O . LEU A 1 87 ? -14.618 -14.351 -8.418 1.00 43.36 97 LEU A O 1
ATOM 557 N N . GLY A 1 88 ? -14.843 -15.285 -10.447 1.00 43.01 98 GLY A 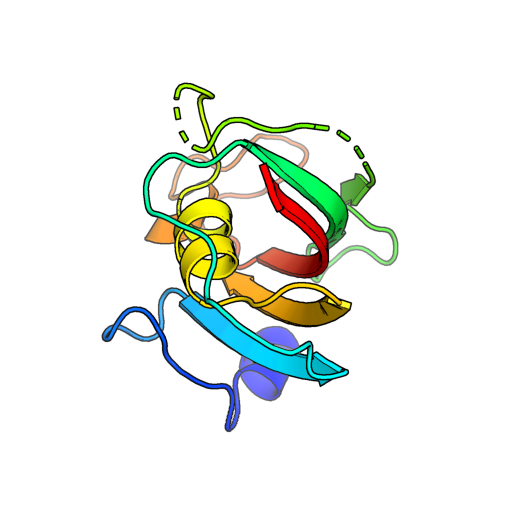N 1
ATOM 558 C CA . GLY A 1 88 ? -15.172 -16.598 -9.910 1.00 42.54 98 GLY A CA 1
ATOM 559 C C . GLY A 1 88 ? -14.055 -17.145 -9.055 1.00 41.80 98 GLY A C 1
ATOM 560 O O . GLY A 1 88 ? -14.278 -17.569 -7.923 1.00 42.32 98 GLY A O 1
ATOM 561 N N . LEU A 1 89 ? -12.840 -17.135 -9.590 1.00 41.58 99 LEU A N 1
ATOM 562 C CA . LEU A 1 89 ? -11.695 -17.673 -8.859 1.00 40.96 99 LEU A CA 1
ATOM 563 C C . LEU A 1 89 ? -11.458 -16.971 -7.514 1.00 40.78 99 LEU A C 1
ATOM 564 O O . LEU A 1 89 ? -11.189 -17.610 -6.512 1.00 39.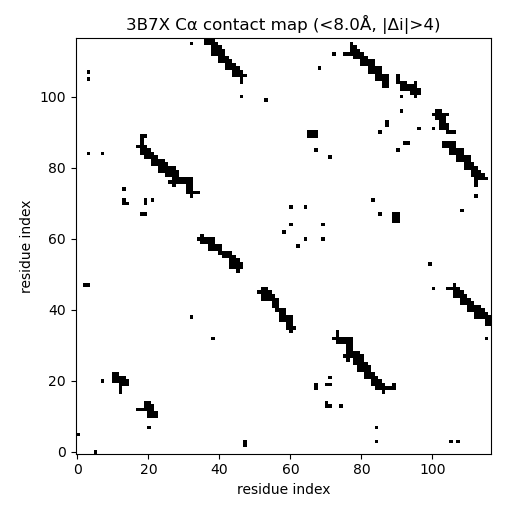97 99 LEU A O 1
ATOM 569 N N . LEU A 1 90 ? -11.623 -15.652 -7.499 1.00 41.61 100 LEU A N 1
ATOM 570 C CA . LEU A 1 90 ? -11.490 -14.837 -6.299 1.00 41.94 100 LEU A CA 1
ATOM 571 C C . LEU A 1 90 ? -12.462 -15.221 -5.172 1.00 41.99 100 LEU A C 1
ATOM 572 O O . LEU A 1 90 ? -12.218 -14.894 -4.004 1.00 42.43 100 LEU A O 1
ATOM 577 N N . SER A 1 91 ? -13.552 -15.917 -5.522 1.00 40.94 101 SER A N 1
ATOM 578 C CA . SER A 1 91 ? -14.567 -16.379 -4.562 1.00 39.90 101 SER A CA 1
ATOM 579 C C . SER A 1 91 ? -14.293 -17.800 -4.050 1.00 39.50 101 SER A C 1
ATOM 580 O O . SER A 1 91 ? -15.003 -18.294 -3.180 1.00 39.74 101 SER A O 1
ATOM 583 N N . MET A 1 92 ? -13.260 -18.448 -4.578 1.00 39.09 102 MET A N 1
ATOM 584 C CA . MET A 1 92 ? -13.007 -19.856 -4.286 1.00 37.75 102 MET A CA 1
ATOM 585 C C . MET A 1 92 ? -11.912 -20.091 -3.266 1.00 39.13 102 MET A C 1
ATOM 586 O O . MET A 1 92 ? -11.078 -19.207 -3.024 1.00 38.70 102 MET A O 1
ATOM 591 N N . ARG A 1 93 ? -11.928 -21.298 -2.689 1.00 39.06 103 ARG A N 1
ATOM 592 C CA . ARG A 1 93 ? -10.966 -21.771 -1.716 1.00 40.13 103 ARG A CA 1
ATOM 593 C C . ARG A 1 93 ? -10.385 -23.095 -2.205 1.00 40.71 103 ARG A C 1
ATOM 594 O O . ARG A 1 93 ? -11.004 -23.801 -2.989 1.00 41.23 103 ARG A O 1
ATOM 602 N N . ARG A 1 94 ? -9.209 -23.439 -1.707 1.00 41.11 104 ARG A N 1
ATOM 603 C CA . ARG A 1 94 ? -8.462 -24.604 -2.179 1.00 41.43 104 ARG A CA 1
ATOM 604 C C . ARG A 1 94 ? -9.271 -25.872 -1.994 1.00 40.17 104 ARG A C 1
ATOM 605 O O . ARG A 1 94 ? -9.745 -26.144 -0.889 1.00 39.47 104 ARG A O 1
ATOM 613 N N . GLY A 1 95 ? -9.428 -26.643 -3.070 1.00 39.25 105 GLY A N 1
ATOM 614 C CA . GLY A 1 95 ? -10.166 -27.912 -3.022 1.00 38.86 105 GLY A CA 1
ATOM 615 C C . GLY A 1 95 ? -11.599 -27.765 -3.515 1.00 38.95 105 GLY A C 1
ATOM 616 O O . GLY A 1 95 ? -12.332 -28.754 -3.653 1.00 39.69 105 GLY A O 1
ATOM 617 N N . GLU A 1 96 ? -12.000 -26.523 -3.788 1.00 37.98 106 GLU A N 1
ATOM 618 C CA . GLU A 1 96 ? -13.376 -26.229 -4.175 1.00 37.11 106 GLU A CA 1
ATOM 619 C C . GLU A 1 96 ? -13.695 -26.520 -5.642 1.00 37.39 106 GLU A C 1
ATOM 620 O O . GLU A 1 96 ? -12.868 -26.303 -6.538 1.00 36.92 106 GLU A O 1
ATOM 626 N N . LEU A 1 97 ? -14.918 -26.997 -5.870 1.00 36.69 107 LEU A N 1
ATOM 627 C CA . LEU A 1 97 ? -15.452 -27.214 -7.202 1.00 37.03 107 LEU A CA 1
ATOM 628 C C . LEU A 1 97 ? -16.765 -26.461 -7.273 1.00 36.57 107 LEU A C 1
ATOM 629 O O . LEU A 1 97 ? -17.663 -26.671 -6.437 1.00 35.51 107 LEU A O 1
ATOM 634 N N . ALA A 1 98 ? -16.851 -25.545 -8.234 1.00 36.45 108 ALA A N 1
ATOM 635 C CA . ALA A 1 98 ? -18.013 -24.705 -8.384 1.00 36.42 108 ALA A CA 1
ATOM 636 C C . ALA A 1 98 ? -18.397 -24.601 -9.833 1.00 36.44 108 ALA A C 1
ATOM 637 O O . ALA A 1 98 ? -17.551 -24.747 -10.718 1.00 36.66 108 ALA A O 1
ATOM 639 N N . ARG A 1 99 ? -19.682 -24.354 -10.080 1.00 36.36 109 ARG A N 1
ATOM 640 C CA . ARG A 1 99 ? -20.150 -24.103 -11.430 1.00 37.16 109 ARG A CA 1
ATOM 641 C C . ARG A 1 99 ? -20.563 -22.650 -11.472 1.00 36.12 109 ARG A C 1
ATOM 642 O O . ARG A 1 99 ? -21.020 -22.108 -10.472 1.00 36.19 109 ARG A O 1
ATOM 650 N N . PHE A 1 100 ? -20.377 -22.016 -12.612 1.00 35.59 110 PHE A N 1
ATOM 651 C CA . PHE A 1 100 ? -20.634 -20.582 -12.726 1.00 35.59 110 PHE A CA 1
ATOM 652 C C . PHE A 1 100 ? -21.385 -20.330 -13.995 1.00 35.34 110 PHE A C 1
ATOM 653 O O . PHE A 1 100 ? -21.212 -21.041 -14.972 1.00 35.23 110 PHE A O 1
ATOM 661 N N . LEU A 1 101 ? -22.176 -19.268 -13.995 1.00 35.40 111 LEU A N 1
ATOM 662 C CA . LEU A 1 101 ? -22.755 -18.772 -15.202 1.00 35.40 111 LEU A CA 1
ATOM 663 C C . LEU A 1 101 ? -22.284 -17.346 -15.375 1.00 36.08 111 LEU A C 1
ATOM 664 O O . LEU A 1 101 ? -22.421 -16.532 -14.448 1.00 35.33 111 LEU A O 1
ATOM 669 N N . PHE A 1 102 ? -21.733 -17.054 -16.56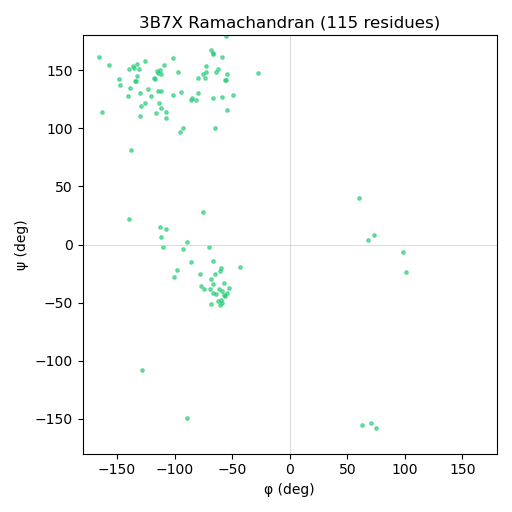1 1.00 36.27 112 PHE A N 1
ATOM 670 C CA . PHE A 1 102 ? -21.256 -15.719 -16.900 1.00 37.32 112 PHE A CA 1
ATOM 671 C C . PHE A 1 102 ? -22.174 -15.159 -17.983 1.00 38.28 112 PHE A C 1
ATOM 672 O O . PHE A 1 102 ? -22.271 -15.729 -19.070 1.00 38.28 112 PHE A O 1
ATOM 680 N N . LYS A 1 103 ? -22.861 -14.059 -17.678 1.00 39.00 113 LYS A N 1
ATOM 681 C CA . LYS A 1 103 ? -23.566 -13.283 -18.702 1.00 40.23 113 LYS A CA 1
ATOM 682 C C . LYS A 1 103 ? -22.571 -12.631 -19.685 1.00 40.24 113 LYS A C 1
ATOM 683 O O . LYS A 1 103 ? -21.379 -12.544 -19.394 1.00 39.59 113 LYS A O 1
ATOM 689 N N . PRO A 1 104 ? -23.060 -12.172 -20.850 1.00 40.93 114 PRO A N 1
ATOM 690 C CA . PRO A 1 104 ? -22.186 -11.644 -21.904 1.00 41.99 114 PRO A CA 1
ATOM 691 C C . PRO A 1 104 ? -21.200 -10.551 -21.476 1.00 43.34 114 PRO A C 1
ATOM 692 O O . PRO A 1 104 ? -20.065 -10.543 -21.956 1.00 43.91 114 PRO A O 1
ATOM 696 N N . ASN A 1 105 ? -21.608 -9.656 -20.573 1.00 44.50 115 ASN A N 1
ATOM 697 C CA . ASN A 1 105 ? -20.711 -8.596 -20.063 1.00 45.25 115 ASN A CA 1
ATOM 698 C C . ASN A 1 105 ? -19.485 -9.131 -19.352 1.00 45.10 115 ASN A C 1
ATOM 699 O O . ASN A 1 105 ? -18.467 -8.448 -19.256 1.00 44.90 115 ASN A O 1
ATOM 704 N N . TYR A 1 106 ? -19.584 -10.367 -18.858 1.00 44.96 116 TYR A N 1
ATOM 705 C CA . TYR A 1 106 ? -18.515 -10.953 -18.074 1.00 44.08 116 TYR A CA 1
ATOM 706 C C . TYR A 1 106 ? -17.860 -12.100 -18.835 1.00 44.01 116 TYR A C 1
ATOM 707 O O . TYR A 1 106 ? -17.008 -12.823 -18.303 1.00 43.51 116 TYR A O 1
ATOM 716 N N . ALA A 1 107 ? -18.266 -12.260 -20.088 1.00 43.33 117 ALA A N 1
ATOM 717 C CA . ALA A 1 107 ? -17.756 -13.328 -20.916 1.00 42.59 117 ALA A CA 1
ATOM 718 C C . ALA A 1 107 ? -17.254 -12.785 -22.256 1.00 42.47 117 ALA A C 1
ATOM 719 O O . ALA A 1 107 ? -16.193 -12.148 -22.296 1.00 42.71 117 ALA A O 1
ATOM 721 N N . TYR A 1 108 ? -17.982 -13.043 -23.339 1.00 41.87 118 TYR A N 1
ATOM 722 C CA . TYR A 1 108 ? -17.505 -12.698 -24.674 1.00 42.65 118 TYR A CA 1
ATOM 723 C C . TYR A 1 108 ? -18.278 -11.552 -25.322 1.00 43.05 118 TYR A C 1
ATOM 724 O O . TYR A 1 108 ? -17.952 -11.146 -26.432 1.00 42.51 118 TYR A O 1
ATOM 733 N N . GLY A 1 109 ? -19.298 -11.048 -24.619 1.00 43.84 119 GLY A N 1
ATOM 734 C CA . GLY A 1 109 ? -19.995 -9.811 -25.013 1.00 44.50 119 GLY A CA 1
ATOM 735 C C . GLY A 1 109 ? -20.866 -9.853 -26.253 1.00 44.86 119 GLY A C 1
ATOM 736 O O . GLY A 1 109 ? -21.398 -10.896 -26.615 1.00 45.06 119 GLY A O 1
ATOM 737 N N . THR A 1 110 ? -21.022 -8.689 -26.890 1.00 45.36 120 THR A N 1
ATOM 738 C CA . THR A 1 110 ? -21.765 -8.546 -28.146 1.00 45.20 120 THR A CA 1
ATOM 739 C C . THR A 1 110 ? -21.097 -9.257 -29.322 1.00 45.66 120 THR A C 1
ATOM 740 O O . THR A 1 110 ? -21.776 -9.790 -30.209 1.00 45.52 120 THR A O 1
ATOM 744 N N . LEU A 1 111 ? -19.768 -9.280 -29.323 1.00 45.36 121 LEU A N 1
ATOM 745 C CA . LEU A 1 111 ? -19.033 -9.802 -30.458 1.00 46.02 121 LEU A CA 1
ATOM 746 C C . LEU A 1 111 ? -19.040 -11.329 -30.492 1.00 45.23 121 LEU A C 1
ATOM 747 O O . LEU A 1 111 ? -19.103 -11.931 -31.565 1.00 45.05 121 LEU A O 1
ATOM 752 N N . GLY A 1 112 ? -18.996 -11.949 -29.313 1.00 45.18 122 GLY A N 1
ATOM 753 C CA . GLY A 1 112 ? -18.803 -13.399 -29.201 1.00 44.23 122 GLY A CA 1
ATOM 754 C C . GLY A 1 112 ? -17.442 -13.790 -29.769 1.00 44.37 122 GLY A C 1
ATOM 755 O O . GLY A 1 112 ? -16.517 -12.973 -29.819 1.00 43.51 122 GLY A O 1
ATOM 756 N N . CYS A 1 113 ? -17.321 -15.041 -30.208 1.00 44.57 123 CYS A N 1
ATOM 757 C CA . CYS A 1 113 ? -16.124 -15.492 -30.921 1.00 45.10 123 CYS A CA 1
ATOM 758 C C . CYS A 1 113 ? -16.600 -16.344 -32.073 1.00 44.19 123 CYS A C 1
ATOM 759 O O . CYS A 1 113 ? -16.617 -17.570 -31.963 1.00 43.78 123 CYS A O 1
ATOM 762 N N . PRO A 1 114 ? -17.019 -15.699 -33.185 1.00 43.83 124 PRO A N 1
ATOM 763 C CA . PRO A 1 114 ? -17.581 -16.454 -34.281 1.00 43.64 124 PRO A CA 1
ATOM 764 C C . PRO A 1 114 ? -16.553 -17.403 -34.894 1.00 43.60 124 PRO A C 1
ATOM 765 O O . PRO A 1 114 ? -15.372 -17.105 -34.888 1.00 43.11 124 PRO A O 1
ATOM 769 N N . PRO A 1 115 ? -17.010 -18.550 -35.416 1.00 44.06 125 PRO A N 1
ATOM 770 C CA . PRO A 1 115 ? -18.416 -18.937 -35.358 1.00 43.79 125 PRO A CA 1
ATOM 771 C C . PRO A 1 115 ? -18.783 -19.744 -34.095 1.00 43.62 125 PRO A C 1
ATOM 772 O O . PRO A 1 115 ? -19.943 -20.111 -33.926 1.00 45.10 125 PRO A O 1
ATOM 776 N N . LEU A 1 116 ? -17.821 -19.955 -33.200 1.00 42.87 126 LEU A N 1
ATOM 777 C CA . LEU A 1 116 ? -17.970 -20.831 -32.030 1.00 42.04 126 LEU A CA 1
ATOM 778 C C . LEU A 1 116 ? -18.953 -20.292 -30.996 1.00 41.68 126 LEU A C 1
ATOM 779 O O . LEU A 1 116 ? -19.837 -21.026 -30.547 1.00 41.13 126 LEU A O 1
ATOM 784 N N . ILE A 1 117 ? -18.763 -19.031 -30.593 1.00 40.73 127 ILE A N 1
ATOM 785 C CA . ILE A 1 117 ? -19.580 -18.403 -29.543 1.00 41.00 127 ILE A CA 1
ATOM 786 C C . ILE A 1 117 ? -20.349 -17.249 -30.170 1.00 40.91 127 ILE A C 1
ATOM 787 O O . ILE A 1 117 ? -19.748 -16.269 -30.599 1.00 40.78 127 ILE A O 1
ATOM 792 N N . PRO A 1 118 ? -21.681 -17.372 -30.242 1.00 41.07 128 PRO A N 1
ATOM 793 C CA . PRO A 1 118 ? -22.511 -16.329 -30.818 1.00 40.87 128 PRO A CA 1
ATOM 794 C C . PRO A 1 118 ? -22.543 -15.015 -30.017 1.00 41.09 128 PRO A C 1
ATOM 795 O O . PRO A 1 118 ? -22.133 -14.972 -28.842 1.00 41.10 128 PRO A O 1
ATOM 799 N N . PRO A 1 119 ? -23.021 -13.926 -30.650 1.00 41.00 129 PRO A N 1
ATOM 800 C CA . PRO A 1 119 ? -23.203 -12.705 -29.848 1.00 40.70 129 PRO A CA 1
ATOM 801 C C . PRO A 1 119 ? -24.080 -12.976 -28.616 1.00 40.40 129 PRO A C 1
ATOM 802 O O . PRO A 1 119 ? -24.919 -13.884 -28.644 1.00 40.16 129 PRO A O 1
ATOM 806 N N . ASN A 1 120 ? -23.803 -12.276 -27.518 1.00 40.70 130 ASN A N 1
ATOM 807 C CA . ASN A 1 120 ? -24.702 -12.274 -26.363 1.00 41.35 130 ASN A CA 1
ATOM 808 C C . ASN A 1 120 ? -24.952 -13.636 -25.714 1.00 41.15 130 ASN A C 1
ATOM 809 O O . ASN A 1 120 ? -26.088 -13.929 -25.313 1.00 40.52 130 ASN A O 1
ATOM 814 N N . THR A 1 121 ? -23.902 -14.461 -25.602 1.00 40.12 131 THR A N 1
ATOM 815 C CA . THR A 1 121 ? -24.042 -15.800 -25.001 1.00 40.13 131 THR A CA 1
ATOM 816 C C . THR A 1 121 ? -23.709 -15.847 -23.510 1.00 38.91 131 THR A C 1
ATOM 817 O O . THR A 1 121 ? -22.674 -15.345 -23.064 1.00 39.04 131 THR A O 1
ATOM 821 N N . THR A 1 122 ? -24.600 -16.452 -22.737 1.00 38.40 132 THR A N 1
ATOM 822 C CA . THR A 1 122 ? -24.300 -16.789 -21.356 1.00 38.01 132 THR A CA 1
ATOM 823 C C . THR A 1 122 ? -23.582 -18.132 -21.427 1.00 37.15 132 THR A C 1
ATOM 824 O O . THR A 1 122 ? -24.098 -19.074 -22.040 1.00 37.45 132 THR A O 1
ATOM 828 N N . VAL A 1 123 ? -22.398 -18.213 -20.828 1.00 35.54 133 VAL A N 1
ATOM 829 C CA . VAL A 1 123 ? -21.619 -19.459 -20.815 1.00 34.14 133 VAL A CA 1
ATOM 830 C C . VAL A 1 123 ? -21.626 -20.039 -19.411 1.00 34.11 133 VAL A C 1
ATOM 831 O O . VAL A 1 123 ? -21.824 -19.320 -18.432 1.00 33.67 133 VAL A O 1
ATOM 835 N N . LEU A 1 124 ? -21.454 -21.352 -19.317 1.00 33.97 134 LEU A N 1
ATOM 836 C CA . LEU A 1 124 ? -21.370 -22.028 -18.034 1.00 34.26 134 LEU A CA 1
ATOM 837 C C . LEU A 1 124 ? -19.932 -22.551 -17.877 1.00 34.49 134 LEU A C 1
ATOM 838 O O . LEU A 1 124 ? -19.392 -23.154 -18.796 1.00 34.71 134 LEU A O 1
ATOM 843 N N . PHE A 1 125 ? -19.314 -22.300 -16.729 1.00 34.46 135 PHE A N 1
ATOM 844 C CA . PHE A 1 125 ? -18.010 -22.883 -16.436 1.00 36.04 135 PHE A CA 1
ATOM 845 C C . PHE A 1 125 ? -18.045 -23.666 -15.160 1.00 36.54 135 PHE A C 1
ATOM 846 O O . PHE A 1 125 ? -18.557 -23.194 -14.161 1.00 36.40 135 PHE A O 1
ATOM 854 N N . GLU A 1 126 ? -17.483 -24.865 -15.203 1.00 37.68 136 GLU A N 1
ATOM 855 C CA . GLU A 1 126 ? -17.211 -25.606 -13.996 1.00 38.86 136 GLU A CA 1
ATOM 856 C C . GLU A 1 126 ? -15.715 -25.422 -13.729 1.00 39.36 136 GLU A C 1
ATOM 857 O O . GLU A 1 126 ? -14.901 -25.590 -14.637 1.00 39.33 136 GLU A O 1
ATOM 863 N N . ILE A 1 127 ? -15.357 -25.021 -12.508 1.00 39.11 137 ILE A N 1
ATOM 864 C CA . ILE A 1 127 ? -13.952 -24.792 -12.156 1.00 39.05 137 ILE A CA 1
ATOM 865 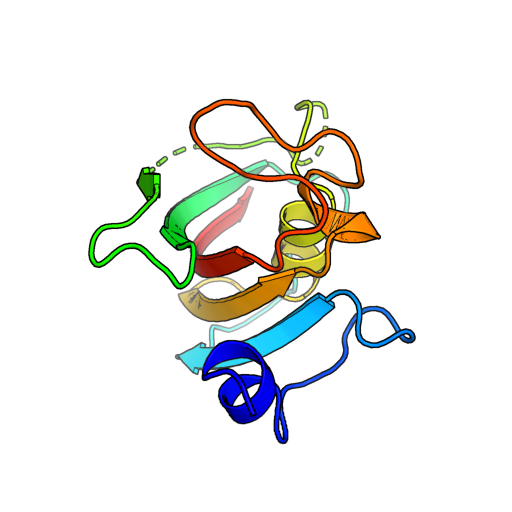C C . ILE A 1 127 ? -13.628 -25.512 -10.861 1.00 39.87 137 ILE A C 1
ATOM 866 O O . ILE A 1 127 ? -14.373 -25.396 -9.886 1.00 38.51 137 ILE A O 1
ATOM 871 N N . GLU A 1 128 ? -12.534 -26.282 -10.872 1.00 40.79 138 GLU A N 1
ATOM 872 C CA . GLU A 1 128 ? -12.003 -26.908 -9.673 1.00 42.57 138 GLU A CA 1
ATOM 873 C C . GLU A 1 128 ? -10.648 -26.292 -9.364 1.00 43.83 138 GLU A C 1
ATOM 874 O O . GLU A 1 128 ? -9.736 -26.356 -10.191 1.00 43.43 138 GLU A O 1
ATOM 880 N N . LEU A 1 129 ? -10.539 -25.715 -8.169 1.00 45.43 139 LEU A N 1
ATOM 881 C CA . LEU A 1 129 ? -9.359 -24.998 -7.713 1.00 47.20 139 LEU A CA 1
ATOM 882 C C . LEU A 1 129 ? -8.512 -25.951 -6.902 1.00 48.64 139 LEU A C 1
ATOM 883 O O . LEU A 1 129 ? -8.773 -26.147 -5.715 1.00 48.88 139 LEU A O 1
ATOM 888 N N . LEU A 1 130 ? -7.512 -26.553 -7.537 1.00 49.97 140 LEU A N 1
ATOM 889 C CA . LEU A 1 130 ? -6.716 -27.572 -6.876 1.00 51.87 140 LEU A CA 1
ATOM 890 C C . LEU A 1 130 ? -5.756 -26.946 -5.868 1.00 53.01 140 LEU A C 1
ATOM 891 O O . LEU A 1 130 ? -5.577 -27.481 -4.781 1.00 53.05 140 LEU A O 1
ATOM 896 N N . ASP A 1 131 ? -5.190 -25.793 -6.228 1.00 54.53 141 ASP A N 1
ATOM 897 C CA . ASP A 1 131 ? -4.168 -25.117 -5.429 1.00 56.81 141 ASP A CA 1
ATOM 898 C C . ASP A 1 131 ? -3.966 -23.674 -5.899 1.00 57.62 141 ASP A C 1
ATOM 899 O O . ASP A 1 131 ? -4.354 -23.315 -7.012 1.00 57.31 141 ASP A O 1
ATOM 904 N N . PHE A 1 132 ? -3.374 -22.852 -5.032 1.00 59.33 142 PHE A N 1
ATOM 905 C CA . PHE A 1 132 ? -2.837 -21.543 -5.424 1.00 60.93 142 PHE A CA 1
ATOM 906 C C . PHE A 1 132 ? -1.611 -21.128 -4.607 1.00 61.79 142 PHE A C 1
ATOM 907 O O . PHE A 1 132 ? -1.540 -21.383 -3.407 1.00 61.84 142 PHE A O 1
ATOM 915 N N . LEU A 1 133 ? -0.656 -20.480 -5.278 1.00 62.95 143 LEU A N 1
ATOM 916 C CA . LEU A 1 133 ? 0.643 -20.125 -4.689 1.00 63.75 143 LEU A CA 1
ATOM 917 C C . LEU A 1 133 ? 1.022 -18.702 -5.082 1.00 63.94 143 LEU A C 1
ATOM 918 O O . LEU A 1 133 ? 0.880 -18.320 -6.248 1.00 64.42 143 LEU A O 1
#